Protein AF-A0A0B6YG73-F1 (afdb_monomer_lite)

Organism: NCBI:txid1028688

Secondary structure (DSSP, 8-state):
-------------PPP----S-------PPPPP----PPP--------------------PPPPHHHHHHHHHHHHHHHHHHHHHHH-TT----HHHHHHHTTSHHHHHHHHHHHHGGG--GGG--SHHHHHHHHHHHHHHHHHHHHHHHHHHHH-

Foldseek 3Di:
DDDDPPDDDDDDPDDDDPPPDDDDPPPPDDDDDDDPPDDDDDPDDDDDDDDDDPPPPPPVDFDQLLVLLVVLLVLVVVLQQVLLVVPDVVSDRDLVSLLVSLPDVSVVVSVVSVVSSVVGDPVSQPDPVSVVSSVVSVVSVVVSVVVSVVSVVVVD

Sequence (156 aa):
TIVHSCCPKIPSKHPPAISECGADVSIRMPGTRVFNIQKPSYETQVTAESAVSIDKVQVEGSPHPEGLVRMILSNLIRLMEDVSVGQNAKGIFDLCSAEKLVQMPEYNQEMQNIYKLKSIDMKMLTSEEERVCFFGNLVNLMIVHCHLSHILTRLQ

Radius of gyration: 24.83 Å; chains: 1; bounding box: 32×71×74 Å

pLDDT: mean 77.19, std 23.41, range [36.38, 98.06]

Structure (mmCIF, N/CA/C/O backbone):
data_AF-A0A0B6YG73-F1
#
_entry.id   AF-A0A0B6YG73-F1
#
loop_
_atom_site.gro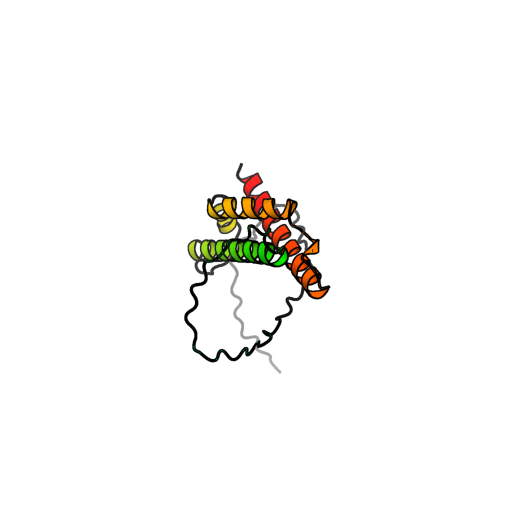up_PDB
_atom_site.id
_atom_site.type_symbol
_atom_site.label_atom_id
_atom_site.label_alt_id
_atom_site.label_comp_id
_atom_site.label_asym_id
_atom_site.label_entity_id
_atom_site.label_seq_id
_atom_site.pdbx_PDB_ins_code
_atom_site.Cartn_x
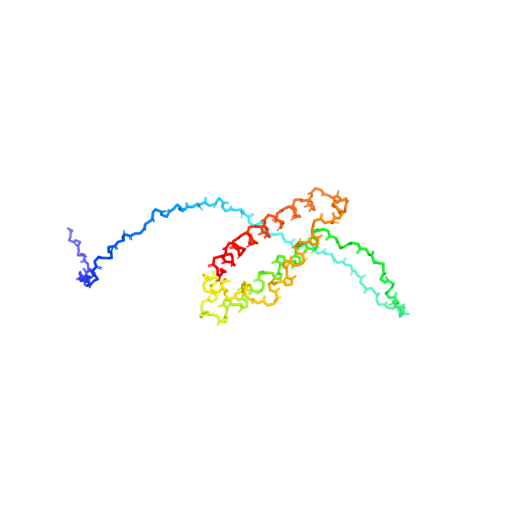_atom_site.Cartn_y
_atom_site.Cartn_z
_atom_site.occupancy
_atom_site.B_iso_or_equiv
_atom_site.auth_seq_id
_atom_site.auth_comp_id
_atom_site.auth_asym_id
_atom_site.auth_atom_id
_atom_site.pdbx_PDB_model_num
ATOM 1 N N . THR A 1 1 ? 4.515 56.890 -26.488 1.00 47.78 1 THR A N 1
ATOM 2 C CA . THR A 1 1 ? 4.921 55.685 -25.739 1.00 47.78 1 THR A CA 1
ATOM 3 C C . THR A 1 1 ? 4.971 54.516 -26.693 1.00 47.78 1 THR A C 1
ATOM 5 O O . THR A 1 1 ? 3.931 54.115 -27.192 1.00 47.78 1 THR A O 1
ATOM 8 N N . ILE A 1 2 ? 6.172 54.045 -27.026 1.00 42.16 2 ILE A N 1
ATOM 9 C CA . ILE A 1 2 ? 6.396 52.895 -27.911 1.00 42.16 2 ILE A CA 1
ATOM 10 C C . ILE A 1 2 ? 6.737 51.719 -26.997 1.00 42.16 2 ILE A C 1
ATOM 12 O O . ILE A 1 2 ? 7.740 51.772 -26.290 1.00 42.16 2 ILE A O 1
ATOM 16 N N . VAL A 1 3 ? 5.889 50.690 -26.969 1.00 48.41 3 VAL A N 1
ATOM 17 C CA . VAL A 1 3 ? 6.164 49.452 -26.230 1.00 48.41 3 VAL A CA 1
ATOM 18 C C . VAL A 1 3 ? 6.808 48.475 -27.209 1.00 48.41 3 VAL A C 1
ATOM 20 O O . VAL A 1 3 ? 6.136 47.892 -28.055 1.00 48.41 3 VAL A O 1
ATOM 23 N N . HIS A 1 4 ? 8.131 48.339 -27.122 1.00 50.22 4 HIS A N 1
ATOM 24 C CA . HIS A 1 4 ? 8.883 47.296 -27.813 1.00 50.22 4 HIS A CA 1
ATOM 25 C C . HIS A 1 4 ? 8.587 45.940 -27.157 1.00 50.22 4 HIS A C 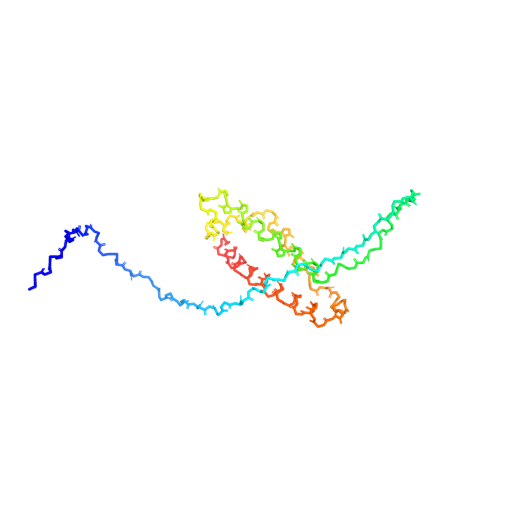1
ATOM 27 O O . HIS A 1 4 ? 9.028 45.669 -26.042 1.00 50.22 4 HIS A O 1
ATOM 33 N N . SER A 1 5 ? 7.849 45.068 -27.847 1.00 59.75 5 SER A N 1
ATOM 34 C CA . SER A 1 5 ? 7.727 43.656 -27.473 1.00 59.75 5 SER A CA 1
ATOM 35 C C . SER A 1 5 ? 8.973 42.892 -27.934 1.00 59.75 5 SER A C 1
ATOM 37 O O . SER A 1 5 ? 9.068 42.455 -29.079 1.00 59.75 5 SER A O 1
ATOM 39 N N . CYS A 1 6 ? 9.946 42.747 -27.035 1.00 56.84 6 CYS A N 1
ATOM 40 C CA . CYS A 1 6 ? 11.184 41.991 -27.232 1.00 56.84 6 CYS A CA 1
ATOM 41 C C . CYS A 1 6 ? 10.990 40.469 -27.081 1.00 56.84 6 CYS A C 1
ATOM 43 O O . CYS A 1 6 ? 11.594 39.866 -26.200 1.00 56.84 6 CYS A O 1
ATOM 45 N N . CYS A 1 7 ? 10.190 39.830 -27.940 1.00 59.09 7 CYS A N 1
ATOM 46 C CA . CYS A 1 7 ? 10.186 38.364 -28.040 1.00 59.09 7 CYS A CA 1
ATOM 47 C C . CYS A 1 7 ? 10.249 37.925 -29.513 1.00 59.09 7 CYS A C 1
ATOM 49 O O . CYS A 1 7 ? 9.282 38.146 -30.249 1.00 59.09 7 CYS A O 1
ATOM 51 N N . PRO A 1 8 ? 11.344 37.293 -29.973 1.00 57.81 8 PRO A N 1
ATOM 52 C CA . PRO A 1 8 ? 11.381 36.690 -31.298 1.00 57.81 8 PRO A CA 1
ATOM 53 C C . PRO A 1 8 ? 10.410 35.500 -31.351 1.00 57.81 8 PRO A C 1
ATOM 55 O O . PRO A 1 8 ? 10.444 34.612 -30.500 1.00 57.81 8 PRO A O 1
ATOM 58 N N . LYS A 1 9 ? 9.527 35.487 -32.357 1.00 57.03 9 LYS A N 1
ATOM 59 C CA . LYS A 1 9 ? 8.633 34.357 -32.654 1.00 57.03 9 LYS A CA 1
ATOM 60 C C . LYS A 1 9 ? 9.476 33.145 -33.049 1.00 57.03 9 LYS A C 1
ATOM 62 O O . LYS A 1 9 ? 9.954 33.073 -34.177 1.00 57.03 9 LYS A O 1
ATOM 67 N N . ILE A 1 10 ? 9.631 32.191 -32.138 1.00 63.72 10 ILE A N 1
ATOM 68 C CA . ILE A 1 10 ? 10.161 30.865 -32.464 1.00 63.72 10 ILE A CA 1
ATOM 69 C C . ILE A 1 10 ? 9.041 30.101 -33.192 1.00 63.72 10 ILE A C 1
ATOM 71 O O . ILE A 1 10 ? 7.974 29.906 -32.604 1.00 63.72 10 ILE A O 1
ATOM 75 N N . PRO A 1 11 ? 9.218 29.674 -34.456 1.00 53.34 11 PRO A N 1
ATOM 76 C CA . PRO A 1 11 ? 8.237 28.831 -35.120 1.00 53.34 11 PRO A CA 1
ATOM 77 C C . PRO A 1 11 ? 8.323 27.416 -34.535 1.00 53.34 11 PRO A C 1
ATOM 79 O O . PRO A 1 11 ? 9.337 26.734 -34.688 1.00 53.34 11 PRO A O 1
ATOM 82 N N . SER A 1 12 ? 7.259 26.976 -33.862 1.00 58.66 12 SER A N 1
ATOM 83 C CA . SER A 1 12 ? 7.104 25.585 -33.426 1.00 58.66 12 SER A CA 1
ATOM 84 C C . SER A 1 12 ? 7.007 24.674 -34.654 1.00 58.66 12 SER A C 1
ATOM 86 O O . SER A 1 12 ? 6.119 24.851 -35.486 1.00 58.66 12 SER A O 1
ATOM 88 N N . LYS A 1 13 ? 7.934 23.716 -34.786 1.00 55.31 13 LYS A N 1
ATOM 89 C CA . LYS A 1 13 ? 7.976 22.713 -35.870 1.00 55.31 13 LYS A CA 1
ATOM 90 C C . LYS A 1 13 ? 7.308 21.383 -35.493 1.00 55.31 13 LYS A C 1
ATOM 92 O O . LYS A 1 13 ? 7.597 20.362 -36.110 1.00 55.31 13 LYS A O 1
ATOM 97 N N . HIS A 1 14 ? 6.439 21.360 -34.486 1.00 60.09 14 HIS A N 1
ATOM 98 C CA . HIS A 1 14 ? 5.745 20.126 -34.125 1.00 60.09 14 HIS A CA 1
ATOM 99 C C . HIS A 1 14 ? 4.460 19.973 -34.948 1.00 60.09 14 HIS A C 1
ATOM 101 O O . HIS A 1 14 ? 3.628 20.884 -34.930 1.00 60.09 14 HIS A O 1
ATOM 107 N N . PRO A 1 15 ? 4.276 18.856 -35.678 1.00 54.03 15 PRO A N 1
ATOM 108 C CA . PRO A 1 15 ? 2.988 18.552 -36.281 1.00 54.03 15 PRO A CA 1
ATOM 109 C C . PRO A 1 15 ? 1.937 18.334 -35.177 1.00 54.03 15 PRO A C 1
ATOM 111 O O . PRO A 1 15 ? 2.283 17.853 -34.092 1.00 54.03 15 PRO A O 1
ATOM 114 N N . PRO A 1 16 ? 0.665 18.694 -35.420 1.00 56.28 16 PRO A N 1
ATOM 115 C CA . PRO A 1 16 ? -0.400 18.479 -34.453 1.00 56.28 16 PRO A CA 1
ATOM 116 C C . PRO A 1 16 ? -0.572 16.978 -34.214 1.00 56.28 16 PRO A C 1
ATOM 118 O O . PRO A 1 16 ? -0.802 16.213 -35.151 1.00 56.28 16 PRO A O 1
ATOM 121 N N . ALA A 1 17 ? -0.449 16.556 -32.956 1.00 52.78 17 ALA A N 1
ATOM 122 C CA . ALA A 1 17 ? -0.824 15.212 -32.555 1.00 52.78 17 ALA A CA 1
ATOM 123 C C . ALA A 1 17 ? -2.339 15.074 -32.741 1.00 52.78 17 ALA A C 1
ATOM 125 O O . ALA A 1 17 ? -3.126 15.734 -32.059 1.00 52.78 17 ALA A O 1
ATOM 126 N N . ILE A 1 18 ? -2.741 14.249 -33.704 1.00 51.53 18 ILE A N 1
ATOM 127 C CA . ILE A 1 18 ? -4.128 13.836 -33.881 1.00 51.53 18 ILE A CA 1
ATOM 128 C C . ILE A 1 18 ? -4.443 12.932 -32.689 1.00 51.53 18 ILE A C 1
ATOM 130 O O . ILE A 1 18 ? -4.008 11.785 -32.631 1.00 51.53 18 ILE A O 1
ATOM 134 N N . SER A 1 19 ? -5.125 13.490 -31.693 1.00 48.12 19 SER A N 1
ATOM 135 C CA . SER A 1 19 ? -5.596 12.759 -30.520 1.00 48.12 19 SER A CA 1
ATOM 136 C C . SER A 1 19 ? -6.937 12.103 -30.837 1.00 48.12 19 SER A C 1
ATOM 138 O O . SER A 1 19 ? -7.986 12.592 -30.426 1.00 48.12 19 SER A O 1
ATOM 140 N N . GLU A 1 20 ? -6.906 10.990 -31.563 1.00 52.28 20 GLU A N 1
ATOM 141 C CA . GLU A 1 20 ? -8.016 10.037 -31.586 1.00 52.28 20 GLU A CA 1
ATOM 142 C C . GLU A 1 20 ? -7.733 8.925 -30.576 1.00 52.28 20 GLU A C 1
ATOM 144 O O . GLU A 1 20 ? -7.194 7.876 -30.914 1.00 52.28 20 GLU A O 1
ATOM 149 N N . CYS A 1 21 ? -8.068 9.166 -29.309 1.00 42.56 21 CYS A N 1
ATOM 150 C CA . CYS A 1 21 ? -8.346 8.087 -28.369 1.00 42.56 21 CYS A CA 1
ATOM 151 C C . CYS A 1 21 ? -9.101 8.637 -27.157 1.00 42.56 21 CYS A C 1
ATOM 153 O O . CYS A 1 21 ? -8.556 9.442 -26.415 1.00 42.56 21 CYS A O 1
ATOM 155 N N . GLY A 1 22 ? -10.352 8.191 -27.011 1.00 43.50 22 GLY A N 1
ATOM 156 C CA . GLY A 1 22 ? -11.052 7.959 -25.745 1.00 43.50 22 GLY A CA 1
ATOM 157 C C . GLY A 1 22 ? -11.172 9.116 -24.754 1.00 43.50 22 GLY A C 1
ATOM 158 O O . GLY A 1 22 ? -10.196 9.559 -24.168 1.00 43.50 22 GLY A O 1
ATOM 159 N N . ALA A 1 23 ? -12.412 9.521 -24.482 1.00 46.09 23 ALA A N 1
ATOM 160 C CA . ALA A 1 23 ? -12.778 10.406 -23.383 1.00 46.09 23 ALA A CA 1
ATOM 161 C C . ALA A 1 23 ? -12.089 10.011 -22.062 1.00 46.09 23 ALA A C 1
ATOM 163 O O . ALA A 1 23 ? -12.445 9.015 -21.431 1.00 46.09 23 ALA A O 1
ATOM 164 N N . ASP A 1 24 ? -11.123 10.825 -21.646 1.00 41.66 24 ASP A N 1
ATOM 165 C CA . ASP A 1 24 ? -10.471 10.722 -20.349 1.00 41.66 24 ASP A CA 1
ATOM 166 C C . ASP A 1 24 ? -11.402 11.362 -19.310 1.00 41.66 24 ASP A C 1
ATOM 168 O O . ASP A 1 24 ? -11.479 12.586 -19.154 1.00 41.66 24 ASP A O 1
ATOM 172 N N . VAL A 1 25 ? -12.205 10.531 -18.644 1.00 49.28 25 VAL A N 1
ATOM 173 C CA . VAL A 1 25 ? -12.966 10.958 -17.469 1.00 49.28 25 VAL A CA 1
ATOM 174 C C . VAL A 1 25 ? -11.955 11.137 -16.344 1.00 49.28 25 VAL A C 1
ATOM 176 O O . VAL A 1 25 ? -11.684 10.224 -15.568 1.00 49.28 25 VAL A O 1
ATOM 179 N N . SER A 1 26 ? -11.384 12.337 -16.261 1.00 46.06 26 SER A N 1
ATOM 180 C CA . SER A 1 26 ? -10.591 12.763 -15.115 1.00 46.06 26 SER A CA 1
ATOM 181 C C . SER A 1 26 ? -11.502 12.814 -13.886 1.00 46.06 26 SER A C 1
ATOM 183 O O . SER A 1 26 ? -12.180 13.810 -13.618 1.00 46.06 26 SER A O 1
ATOM 185 N N . ILE A 1 27 ? -11.564 11.709 -13.140 1.00 48.16 27 ILE A N 1
ATOM 186 C CA . ILE A 1 27 ? -12.209 11.668 -11.829 1.00 48.16 27 ILE A CA 1
ATOM 187 C C . ILE A 1 27 ? -11.299 12.437 -10.874 1.00 48.16 27 ILE A C 1
ATOM 189 O O . ILE A 1 27 ? -10.358 11.906 -10.284 1.00 48.16 27 ILE A O 1
ATOM 193 N N . ARG A 1 28 ? -11.569 13.734 -10.741 1.00 43.19 28 ARG A N 1
ATOM 194 C CA . ARG A 1 28 ? -10.916 14.603 -9.768 1.00 43.19 28 ARG A CA 1
ATOM 195 C C . ARG A 1 28 ? -11.443 14.241 -8.378 1.00 43.19 28 ARG A C 1
ATOM 197 O O . ARG A 1 28 ? -12.478 14.753 -7.957 1.00 43.19 28 ARG A O 1
ATOM 204 N N . MET A 1 29 ? -10.762 13.339 -7.673 1.00 51.12 29 MET A N 1
ATOM 205 C CA . MET A 1 29 ? -11.101 13.064 -6.276 1.00 51.12 29 MET A CA 1
ATOM 206 C C . MET A 1 29 ? -10.766 14.297 -5.417 1.00 51.12 29 MET A C 1
ATOM 208 O O . MET A 1 29 ? -9.676 14.862 -5.560 1.00 51.12 29 MET A O 1
ATOM 212 N N . PRO A 1 30 ? -11.679 14.759 -4.544 1.00 51.00 30 PRO A N 1
ATOM 213 C CA . PRO A 1 30 ? -11.381 15.836 -3.613 1.00 51.00 30 PRO A CA 1
ATOM 214 C C . PRO A 1 30 ? -10.272 15.376 -2.664 1.00 51.00 30 PRO A C 1
ATOM 216 O O . PRO A 1 30 ? -10.436 14.409 -1.925 1.00 51.00 30 PRO A O 1
ATOM 219 N N . GLY A 1 31 ? -9.127 16.061 -2.718 1.00 46.44 31 GLY A N 1
ATOM 220 C CA . GLY A 1 31 ? -7.961 15.737 -1.904 1.00 46.44 31 GLY A CA 1
ATOM 221 C C . GLY A 1 31 ? -8.306 15.758 -0.418 1.00 46.44 31 GLY A C 1
ATOM 222 O O . GLY A 1 31 ? -8.692 16.793 0.130 1.00 46.44 31 GLY A O 1
ATOM 223 N N . THR A 1 32 ? -8.166 14.612 0.239 1.00 54.31 32 THR A N 1
ATOM 224 C CA . THR A 1 32 ? -8.266 14.504 1.690 1.00 54.31 32 THR A CA 1
ATOM 225 C C . THR A 1 32 ? -7.050 15.207 2.288 1.00 54.31 32 THR A C 1
ATOM 227 O O . THR A 1 32 ? -5.908 14.864 1.987 1.00 54.31 32 THR A O 1
ATOM 230 N N . ARG A 1 33 ? -7.278 16.252 3.092 1.00 51.25 33 ARG A N 1
ATOM 231 C CA . ARG A 1 33 ? -6.196 16.950 3.797 1.00 51.25 33 ARG A CA 1
ATOM 232 C C . ARG A 1 33 ? -5.537 15.970 4.766 1.00 51.25 33 ARG A C 1
ATOM 234 O O . ARG A 1 33 ? -6.190 15.483 5.683 1.00 51.25 33 ARG A O 1
ATOM 241 N N . VAL A 1 34 ? -4.248 15.708 4.569 1.00 48.31 34 VAL A N 1
ATOM 242 C CA . VAL A 1 34 ? -3.419 14.987 5.537 1.00 48.31 34 VAL A CA 1
ATOM 243 C C . VAL A 1 34 ? -3.108 15.956 6.675 1.00 48.31 34 VAL A C 1
ATOM 245 O O . VAL A 1 34 ? -2.402 16.945 6.479 1.00 48.31 34 VAL A O 1
ATOM 248 N N . PHE A 1 35 ? -3.672 15.713 7.856 1.00 49.16 35 PHE A N 1
ATOM 249 C CA . PHE A 1 35 ? -3.281 16.435 9.061 1.00 49.16 35 PHE A CA 1
ATOM 250 C C . PHE A 1 35 ? -1.961 15.848 9.561 1.00 49.16 35 PHE A C 1
ATOM 252 O O . PHE A 1 35 ? -1.881 14.674 9.910 1.00 49.16 35 PHE A O 1
ATOM 259 N N . ASN A 1 36 ? -0.913 16.670 9.566 1.00 40.81 36 ASN A N 1
ATOM 260 C CA . ASN A 1 36 ? 0.360 16.321 10.178 1.00 40.81 36 ASN A CA 1
ATOM 261 C C . ASN A 1 36 ? 0.175 16.349 11.704 1.00 40.81 36 ASN A C 1
ATOM 263 O O . ASN A 1 36 ? 0.207 17.419 12.312 1.00 40.81 36 ASN A O 1
ATOM 267 N N . ILE A 1 37 ? -0.093 15.192 12.312 1.00 52.75 37 ILE A N 1
ATOM 268 C CA . ILE A 1 37 ? -0.179 15.059 13.769 1.00 52.75 37 ILE A CA 1
ATOM 269 C C . ILE A 1 37 ? 1.245 15.203 14.314 1.00 52.75 37 ILE A C 1
ATOM 271 O O . ILE A 1 37 ? 2.092 14.323 14.147 1.00 52.75 37 ILE A O 1
ATOM 275 N N . GLN A 1 38 ? 1.523 16.352 14.934 1.00 46.88 38 GLN A N 1
ATOM 276 C CA . GLN A 1 38 ? 2.711 16.535 15.761 1.00 46.88 38 GLN A CA 1
ATOM 277 C C . GLN A 1 38 ? 2.746 15.431 16.822 1.00 46.88 38 GLN A C 1
ATOM 279 O O . GLN A 1 38 ? 1.764 15.200 17.524 1.00 46.88 38 GLN A O 1
ATOM 284 N N . LYS A 1 39 ? 3.886 14.740 16.909 1.00 47.94 39 LYS A N 1
ATOM 285 C CA . LYS A 1 39 ? 4.145 13.680 17.889 1.00 47.94 39 LYS A CA 1
ATOM 286 C C . LYS A 1 39 ? 3.776 14.157 19.304 1.00 47.94 39 LYS A C 1
ATOM 288 O O . LYS A 1 39 ? 4.360 15.150 19.741 1.00 47.94 39 LYS A O 1
ATOM 293 N N . PRO A 1 40 ? 2.924 13.446 20.061 1.00 43.06 40 PRO A N 1
ATOM 294 C CA . PRO A 1 40 ? 2.908 13.609 21.503 1.00 43.06 40 PRO A CA 1
ATOM 295 C C . PRO A 1 40 ? 4.207 13.022 22.067 1.00 43.06 40 PRO A C 1
ATOM 297 O O . PRO A 1 40 ? 4.508 11.837 21.918 1.00 43.06 40 PRO A O 1
ATOM 300 N N . SER A 1 41 ? 5.005 13.890 22.679 1.00 39.53 41 SER A N 1
ATOM 301 C CA . SER A 1 41 ? 6.160 13.545 23.497 1.00 39.53 41 SER A CA 1
ATOM 302 C C . SER A 1 41 ? 5.694 12.797 24.746 1.00 39.53 41 SER A C 1
ATOM 304 O O . SER A 1 41 ? 5.178 13.407 25.679 1.00 39.53 41 SER A O 1
ATOM 306 N N . TYR A 1 42 ? 5.883 11.480 24.778 1.00 44.59 42 TYR A N 1
ATOM 307 C CA . TYR A 1 42 ? 5.898 10.731 26.030 1.00 44.59 42 TYR A CA 1
ATOM 308 C C . TYR A 1 42 ? 7.332 10.746 26.575 1.00 44.59 42 TYR A C 1
ATOM 310 O O . TYR A 1 42 ? 8.166 9.907 26.246 1.00 44.59 42 TYR A O 1
ATOM 318 N N . GLU A 1 43 ? 7.645 11.736 27.406 1.00 39.06 43 GLU A N 1
ATOM 319 C CA . GLU A 1 43 ? 8.784 11.631 28.316 1.00 39.06 43 GLU A CA 1
ATOM 320 C C . GLU A 1 43 ? 8.397 10.649 29.425 1.00 39.06 43 GLU A C 1
ATOM 322 O O . GLU A 1 43 ? 7.704 10.991 30.377 1.00 39.06 43 GLU A O 1
ATOM 327 N N . THR A 1 44 ? 8.807 9.390 29.282 1.00 44.09 44 THR A N 1
ATOM 328 C CA . THR A 1 44 ? 8.882 8.464 30.415 1.00 44.09 44 THR A CA 1
ATOM 329 C C . THR A 1 44 ? 10.342 8.386 30.829 1.00 44.09 44 THR A C 1
ATOM 331 O O . THR A 1 44 ? 11.180 7.865 30.096 1.00 44.09 44 THR A O 1
ATOM 334 N N . GLN A 1 45 ? 10.644 8.967 31.989 1.00 38.75 45 GLN A N 1
ATOM 335 C CA . GLN A 1 45 ? 11.945 8.870 32.638 1.00 38.75 45 GLN A CA 1
ATOM 336 C C . GLN A 1 45 ? 12.234 7.401 32.959 1.00 38.75 45 GLN A C 1
ATOM 338 O O . GLN A 1 45 ? 11.529 6.778 33.749 1.00 38.75 45 GLN A O 1
ATOM 343 N N . VAL A 1 46 ? 13.273 6.850 32.333 1.00 36.38 46 VAL A N 1
ATOM 344 C CA . VAL A 1 46 ? 13.832 5.545 32.685 1.00 36.38 46 VAL A CA 1
ATOM 345 C C . VAL A 1 46 ? 15.009 5.806 33.618 1.00 36.38 46 VAL A C 1
ATOM 347 O O . VAL A 1 46 ? 16.090 6.185 33.170 1.00 36.38 46 VAL A O 1
ATOM 350 N N . THR A 1 47 ? 14.805 5.630 34.921 1.00 37.53 47 THR A N 1
ATOM 351 C CA . THR A 1 47 ? 15.910 5.370 35.847 1.00 37.53 47 THR A CA 1
ATOM 352 C C . THR A 1 47 ? 16.348 3.921 35.670 1.00 37.53 47 THR A C 1
ATOM 354 O O . THR A 1 47 ? 15.528 3.003 35.682 1.00 37.53 47 THR A O 1
ATOM 357 N N . ALA A 1 48 ? 17.644 3.746 35.434 1.00 48.41 48 ALA A N 1
ATOM 358 C CA . ALA A 1 48 ? 18.304 2.460 35.288 1.00 48.41 48 ALA A CA 1
ATOM 359 C C . ALA A 1 48 ? 18.258 1.634 36.588 1.00 48.41 48 ALA A C 1
ATOM 361 O O . ALA A 1 48 ? 18.047 2.185 37.663 1.00 48.41 48 ALA A O 1
ATOM 362 N N . GLU A 1 49 ? 18.555 0.337 36.433 1.00 47.06 49 GLU A N 1
ATOM 363 C CA . GLU A 1 49 ? 18.788 -0.697 37.461 1.00 47.06 49 GLU A CA 1
ATOM 364 C C . GLU A 1 49 ? 17.612 -1.635 37.781 1.00 47.06 49 GLU A C 1
ATOM 366 O O . GLU A 1 49 ? 16.965 -1.560 38.820 1.00 47.06 49 GLU A O 1
ATOM 371 N N . SER A 1 50 ? 17.414 -2.636 36.918 1.00 39.78 50 SER A N 1
ATOM 372 C CA . SER A 1 50 ? 17.359 -4.040 37.357 1.00 39.78 50 SER A CA 1
ATOM 373 C C . SER A 1 50 ? 17.343 -4.975 36.155 1.00 39.78 50 SER A C 1
ATOM 375 O O . SER A 1 50 ? 16.447 -4.934 35.314 1.00 39.78 50 SER A O 1
ATOM 377 N N . ALA A 1 51 ? 18.357 -5.834 36.090 1.00 49.34 51 ALA A N 1
ATOM 378 C CA . ALA A 1 51 ? 18.371 -6.996 35.223 1.00 49.34 51 ALA A CA 1
ATOM 379 C C . ALA A 1 51 ? 17.254 -7.951 35.664 1.00 49.34 51 ALA A C 1
ATOM 381 O O . ALA A 1 51 ? 17.370 -8.626 36.684 1.00 49.34 51 ALA A O 1
ATOM 382 N N . VAL A 1 52 ? 16.174 -8.004 34.889 1.00 39.88 52 VAL A N 1
ATOM 383 C CA . VAL A 1 52 ? 15.187 -9.079 34.959 1.00 39.88 52 VAL A CA 1
ATOM 384 C C . VAL A 1 52 ? 15.025 -9.620 33.551 1.00 39.88 52 VAL A C 1
ATOM 386 O O . VAL A 1 52 ? 14.623 -8.912 32.629 1.00 39.88 52 VAL A O 1
ATOM 389 N N . SER A 1 53 ? 15.404 -10.883 33.399 1.00 48.66 53 SER A N 1
ATOM 390 C CA . SER A 1 53 ? 15.181 -11.707 32.223 1.00 48.66 53 SER A CA 1
ATOM 391 C C . SER A 1 53 ? 13.696 -11.686 31.864 1.00 48.66 53 SER A C 1
ATOM 393 O O . SER A 1 53 ? 12.877 -12.281 32.559 1.00 48.66 53 SER A O 1
ATOM 395 N N . ILE A 1 54 ? 13.336 -10.977 30.795 1.00 49.72 54 ILE A N 1
ATOM 396 C CA . ILE A 1 54 ? 11.994 -11.066 30.223 1.00 49.72 54 ILE A CA 1
ATOM 397 C C . ILE A 1 54 ? 12.003 -12.263 29.279 1.00 49.72 54 ILE A C 1
ATOM 399 O O . ILE A 1 54 ? 12.309 -12.135 28.091 1.00 49.72 54 ILE A O 1
ATOM 403 N N . ASP A 1 55 ? 11.655 -13.426 29.825 1.00 41.91 55 ASP A N 1
ATOM 404 C CA . ASP A 1 55 ? 11.014 -14.476 29.043 1.00 41.91 55 ASP A CA 1
ATOM 405 C C . ASP A 1 55 ? 9.772 -13.856 28.394 1.00 41.91 55 ASP A C 1
ATOM 407 O O . ASP A 1 55 ? 8.764 -13.574 29.046 1.00 41.91 55 ASP A O 1
ATOM 411 N N . LYS A 1 56 ? 9.866 -13.563 27.093 1.00 45.19 56 LYS A N 1
ATOM 412 C CA . LYS A 1 56 ? 8.720 -13.144 26.289 1.00 45.19 56 LYS A CA 1
ATOM 413 C C . LYS A 1 56 ? 7.794 -14.343 26.135 1.00 45.19 56 LYS A C 1
ATOM 415 O O . LYS A 1 56 ? 7.885 -15.092 25.168 1.00 45.19 56 LYS A O 1
ATOM 420 N N . VAL A 1 57 ? 6.874 -14.483 27.080 1.00 40.16 57 VAL A N 1
ATOM 421 C CA . VAL A 1 57 ? 5.635 -15.229 26.886 1.00 40.16 57 VAL A CA 1
ATOM 422 C C . VAL A 1 57 ? 4.902 -14.555 25.724 1.00 40.16 57 VAL A C 1
ATOM 424 O O . VAL A 1 57 ? 4.315 -13.483 25.876 1.00 40.16 57 VAL A O 1
ATOM 427 N N . GLN A 1 58 ? 4.998 -15.148 24.533 1.00 40.16 58 GLN A N 1
ATOM 428 C CA . GLN A 1 58 ? 4.101 -14.851 23.424 1.00 40.16 58 GLN A CA 1
ATOM 429 C C . GLN A 1 58 ? 2.695 -15.257 23.865 1.00 40.16 58 GLN A C 1
ATOM 431 O O . GLN A 1 58 ? 2.297 -16.412 23.756 1.00 40.16 58 GLN A O 1
ATOM 436 N N . VAL A 1 59 ? 1.939 -14.299 24.391 1.00 45.03 59 VAL A N 1
ATOM 437 C CA . VAL A 1 59 ? 0.485 -14.387 24.336 1.00 45.03 59 VAL A CA 1
ATOM 438 C C . VAL A 1 59 ? 0.147 -14.236 22.858 1.00 45.03 59 VAL A C 1
ATOM 440 O O . VAL A 1 59 ? 0.374 -13.171 22.283 1.00 45.03 59 VAL A O 1
ATOM 443 N N . GLU A 1 60 ? -0.313 -15.319 22.232 1.00 53.59 60 GLU A N 1
ATOM 444 C CA . GLU A 1 60 ? -0.890 -15.330 20.886 1.00 53.59 60 GLU A CA 1
ATOM 445 C C . GLU A 1 60 ? -2.158 -14.457 20.867 1.00 53.59 60 GLU A C 1
ATOM 447 O O . GLU A 1 60 ? -3.288 -14.934 20.901 1.00 53.59 60 GLU A O 1
ATOM 452 N N . GLY A 1 61 ? -1.972 -13.140 20.903 1.00 68.12 61 GLY A N 1
ATOM 453 C CA . GLY A 1 61 ? -3.026 -12.153 20.743 1.00 68.12 61 GLY A CA 1
ATOM 454 C C . GLY A 1 61 ? -3.191 -11.808 19.270 1.00 68.12 61 GLY A C 1
ATOM 455 O O . GLY A 1 61 ? -2.206 -11.632 18.549 1.00 68.12 61 GLY A O 1
ATOM 456 N N . SER A 1 62 ? -4.437 -11.681 18.815 1.00 80.00 62 SER A N 1
ATOM 457 C CA . S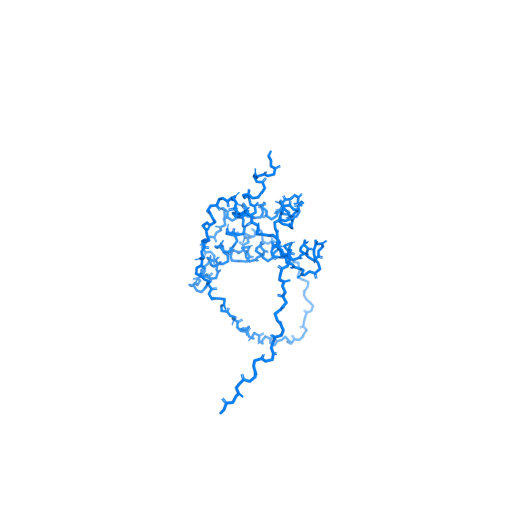ER A 1 62 ? -4.727 -11.094 17.508 1.00 80.00 62 SER A CA 1
ATOM 458 C C . SER A 1 62 ? -4.083 -9.703 17.406 1.00 80.00 62 SER A C 1
ATOM 460 O O . SER A 1 62 ? -4.171 -8.927 18.363 1.00 80.00 62 SER A O 1
ATOM 462 N N . PRO A 1 63 ? -3.442 -9.356 16.275 1.00 89.56 63 PRO A N 1
ATOM 463 C CA . PRO A 1 63 ? -2.799 -8.057 16.120 1.00 89.56 63 PRO A CA 1
ATOM 464 C C . PRO A 1 63 ? -3.824 -6.926 16.240 1.00 89.56 63 PRO A C 1
ATOM 466 O O . PRO A 1 63 ? -4.962 -7.059 15.790 1.00 89.56 63 PRO A O 1
ATOM 469 N N . HIS A 1 64 ? -3.404 -5.798 16.817 1.00 94.06 64 HIS A N 1
ATOM 470 C CA . HIS A 1 64 ? -4.252 -4.613 16.936 1.00 94.06 64 HIS A CA 1
ATOM 471 C C . HIS A 1 64 ? -4.710 -4.128 15.539 1.00 94.06 64 HIS A C 1
ATOM 473 O O . HIS A 1 64 ? -3.846 -3.970 14.668 1.00 94.06 64 HIS A O 1
ATOM 479 N N . PRO A 1 65 ? -6.012 -3.851 15.297 1.00 95.81 65 PRO A N 1
ATOM 480 C CA . PRO A 1 65 ? -6.532 -3.553 13.959 1.00 95.81 65 PRO A CA 1
ATOM 481 C C . PRO A 1 65 ? -5.858 -2.365 13.290 1.00 95.81 65 PRO A C 1
ATOM 483 O O . PRO A 1 65 ? -5.412 -2.451 12.147 1.00 95.81 65 PRO A O 1
ATOM 486 N N . GLU A 1 66 ? -5.739 -1.266 14.026 1.00 96.00 66 GLU A N 1
ATOM 487 C CA . GLU A 1 66 ? -5.096 -0.056 13.530 1.00 96.00 66 GLU A CA 1
ATOM 488 C C . GLU A 1 66 ? -3.613 -0.311 13.213 1.00 96.00 66 GLU A C 1
ATOM 490 O O . GLU A 1 66 ? -3.137 0.086 12.147 1.00 96.00 66 GLU A O 1
ATOM 495 N N . GLY A 1 67 ? -2.918 -1.070 14.066 1.00 95.62 67 GLY A N 1
ATOM 496 C CA . GLY A 1 67 ? -1.504 -1.381 13.878 1.00 95.62 67 GLY A CA 1
ATOM 497 C C . GLY A 1 67 ? -1.272 -2.245 12.641 1.00 95.62 67 GLY A C 1
ATOM 498 O O . GLY A 1 67 ? -0.338 -1.991 11.880 1.00 95.62 67 GLY A O 1
ATOM 499 N N . LEU A 1 68 ? -2.152 -3.221 12.395 1.00 95.88 68 LEU A N 1
ATOM 500 C CA . LEU A 1 68 ? -2.068 -4.082 11.220 1.00 95.88 68 LEU A CA 1
ATOM 501 C C . LEU A 1 68 ? -2.285 -3.291 9.924 1.00 95.88 68 LEU A C 1
ATOM 503 O O . LEU A 1 68 ? -1.472 -3.398 9.009 1.00 95.88 68 LEU A O 1
ATOM 507 N N . VAL A 1 69 ? -3.339 -2.470 9.846 1.00 97.56 69 VAL A N 1
ATOM 508 C CA . VAL A 1 69 ? -3.610 -1.653 8.649 1.00 97.56 69 VAL A CA 1
ATOM 509 C C . VAL A 1 69 ? -2.455 -0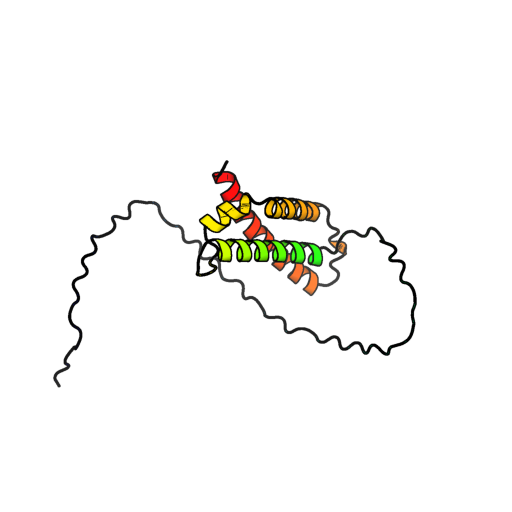.691 8.378 1.00 97.56 69 VAL A C 1
ATOM 511 O O . VAL A 1 69 ? -1.996 -0.583 7.240 1.00 97.56 69 VAL A O 1
ATOM 514 N N . ARG A 1 70 ? -1.951 -0.020 9.420 1.00 97.38 70 ARG A N 1
ATOM 515 C CA . ARG A 1 70 ? -0.831 0.919 9.307 1.00 97.38 70 ARG A CA 1
ATOM 516 C C . ARG A 1 70 ? 0.434 0.230 8.802 1.00 97.38 70 ARG A C 1
ATOM 518 O O . ARG A 1 70 ? 1.118 0.783 7.942 1.00 97.38 70 ARG A O 1
ATOM 525 N N . MET A 1 71 ? 0.733 -0.966 9.309 1.00 97.31 71 MET A N 1
ATOM 526 C CA . MET A 1 71 ? 1.878 -1.766 8.875 1.00 97.31 71 MET A CA 1
ATOM 527 C C . MET A 1 71 ? 1.771 -2.129 7.391 1.00 97.31 71 MET A C 1
ATOM 529 O O . MET A 1 71 ? 2.700 -1.848 6.640 1.00 97.31 71 MET A O 1
ATOM 533 N N . ILE A 1 72 ? 0.633 -2.681 6.958 1.00 97.75 72 ILE A N 1
ATOM 534 C CA . ILE A 1 72 ? 0.420 -3.085 5.558 1.00 97.75 72 ILE A CA 1
ATOM 535 C C . ILE A 1 72 ? 0.536 -1.876 4.626 1.00 97.75 72 ILE A C 1
ATOM 537 O O . ILE A 1 72 ? 1.253 -1.923 3.629 1.00 97.75 72 ILE A O 1
ATOM 541 N N . LEU A 1 73 ? -0.142 -0.772 4.957 1.00 97.88 73 LEU A N 1
ATOM 542 C CA . LEU A 1 73 ? -0.101 0.445 4.148 1.00 97.88 73 LEU A CA 1
ATOM 543 C C . LEU A 1 73 ? 1.328 0.997 4.045 1.00 97.88 73 LEU A C 1
ATOM 545 O O . LEU A 1 73 ? 1.769 1.362 2.960 1.00 97.88 73 LEU A O 1
ATOM 549 N N . SER A 1 74 ? 2.066 1.012 5.158 1.00 98.00 74 SER A N 1
ATOM 550 C CA . SER A 1 74 ? 3.458 1.480 5.185 1.00 98.00 74 SER A CA 1
ATOM 551 C C . SER A 1 74 ? 4.379 0.592 4.348 1.00 98.00 74 SER A C 1
ATOM 553 O O . SER A 1 74 ? 5.248 1.103 3.646 1.00 98.00 74 SER A O 1
ATOM 555 N N . ASN A 1 75 ? 4.182 -0.728 4.392 1.00 97.94 75 ASN A N 1
ATOM 556 C CA . ASN A 1 75 ? 4.943 -1.670 3.575 1.00 97.94 75 ASN A CA 1
ATOM 557 C C . ASN A 1 75 ? 4.636 -1.497 2.085 1.00 97.94 75 ASN A C 1
ATOM 559 O O . ASN A 1 75 ? 5.563 -1.448 1.284 1.00 97.94 75 ASN A O 1
ATOM 563 N N . LEU A 1 76 ? 3.364 -1.332 1.707 1.00 97.81 76 LEU A N 1
ATOM 564 C CA . LEU A 1 76 ? 2.996 -1.062 0.316 1.00 97.81 76 LEU A CA 1
ATOM 565 C C . LEU A 1 76 ? 3.598 0.250 -0.193 1.00 97.81 76 LEU A C 1
ATOM 567 O O . LEU A 1 76 ? 4.146 0.263 -1.289 1.00 97.81 76 LEU A O 1
ATOM 571 N N . ILE A 1 77 ? 3.554 1.328 0.599 1.00 97.44 77 ILE A N 1
ATOM 572 C CA . ILE A 1 77 ? 4.180 2.608 0.228 1.00 97.44 77 ILE A CA 1
ATOM 573 C C . ILE A 1 77 ? 5.686 2.427 0.011 1.00 97.44 77 ILE A C 1
ATOM 575 O O . ILE A 1 77 ? 6.203 2.874 -1.008 1.00 97.44 77 ILE A O 1
ATOM 579 N N . ARG A 1 78 ? 6.374 1.707 0.904 1.00 97.69 78 ARG A N 1
ATOM 580 C CA . ARG A 1 78 ? 7.802 1.398 0.743 1.00 97.69 78 ARG A CA 1
ATOM 581 C C . ARG A 1 78 ? 8.092 0.613 -0.529 1.00 97.69 78 ARG A C 1
ATOM 583 O O . ARG A 1 78 ? 8.983 0.991 -1.275 1.00 97.69 78 ARG A O 1
ATOM 590 N N . LEU A 1 79 ? 7.307 -0.424 -0.823 1.00 97.38 79 LEU A N 1
ATOM 591 C CA . LEU A 1 79 ? 7.451 -1.178 -2.071 1.00 97.38 79 LEU A CA 1
ATOM 592 C C . LEU A 1 79 ? 7.239 -0.279 -3.298 1.00 97.38 79 LEU A C 1
ATOM 594 O O . LEU A 1 79 ? 7.976 -0.387 -4.276 1.00 97.38 79 LEU A O 1
ATOM 598 N N . MET A 1 80 ? 6.259 0.628 -3.252 1.00 97.44 80 MET A N 1
ATOM 599 C CA . MET A 1 80 ? 6.028 1.596 -4.326 1.00 97.44 80 MET A CA 1
ATOM 600 C C . MET A 1 80 ? 7.230 2.533 -4.501 1.00 97.44 80 MET A C 1
ATOM 602 O O . MET A 1 80 ? 7.669 2.757 -5.628 1.00 97.44 80 MET A O 1
ATOM 606 N N . GLU A 1 81 ? 7.792 3.053 -3.412 1.00 96.69 81 GLU A N 1
ATOM 607 C CA . GLU A 1 81 ? 8.986 3.905 -3.429 1.00 96.69 81 GLU A CA 1
ATOM 608 C C . GLU A 1 81 ? 10.208 3.156 -3.984 1.00 96.69 81 GLU A C 1
ATOM 610 O O . GLU A 1 81 ? 10.841 3.634 -4.929 1.00 96.69 81 GLU A O 1
ATOM 615 N N . ASP A 1 82 ? 10.486 1.952 -3.479 1.00 95.69 82 ASP A N 1
ATOM 616 C CA . ASP A 1 82 ? 11.626 1.122 -3.882 1.00 95.69 82 ASP A CA 1
ATOM 617 C C . ASP A 1 82 ? 11.580 0.786 -5.378 1.00 95.69 82 ASP A C 1
ATOM 619 O O . ASP A 1 82 ? 12.573 0.925 -6.102 1.00 95.69 82 ASP A O 1
ATOM 623 N N . VAL A 1 83 ? 10.404 0.393 -5.880 1.00 96.56 83 VAL A N 1
ATOM 624 C CA . VAL A 1 83 ? 10.229 0.101 -7.306 1.00 96.56 83 VAL A CA 1
ATOM 625 C C . VAL A 1 83 ? 10.372 1.369 -8.148 1.00 96.56 83 VAL A C 1
ATOM 627 O O . VAL A 1 83 ? 11.005 1.315 -9.204 1.00 96.56 83 VAL A O 1
ATOM 630 N N . SER A 1 84 ? 9.858 2.511 -7.681 1.00 95.94 84 SER A N 1
ATOM 631 C CA . SER A 1 84 ? 9.949 3.786 -8.409 1.00 95.94 84 SER A CA 1
ATOM 632 C C . SER A 1 84 ? 11.393 4.247 -8.585 1.00 95.94 84 SER A C 1
ATOM 634 O O . SER A 1 84 ? 11.791 4.632 -9.686 1.00 95.94 84 SER A O 1
ATOM 636 N N . VAL A 1 85 ? 12.194 4.172 -7.516 1.00 93.56 85 VAL A N 1
ATOM 637 C CA . VAL A 1 85 ? 13.621 4.535 -7.539 1.00 93.56 85 VAL A CA 1
ATOM 638 C C . VAL A 1 85 ? 14.402 3.630 -8.495 1.00 93.56 85 VAL A C 1
ATOM 640 O O . VAL A 1 85 ? 15.316 4.092 -9.176 1.00 93.56 85 VAL A O 1
ATOM 643 N N . GLY A 1 86 ? 14.019 2.354 -8.598 1.00 88.81 86 GLY A N 1
ATOM 644 C CA . GLY A 1 86 ? 14.629 1.409 -9.532 1.00 88.81 86 GLY A CA 1
ATOM 645 C C . GLY A 1 86 ? 14.204 1.567 -10.998 1.00 88.81 86 GLY A C 1
ATOM 646 O O . GLY A 1 86 ? 14.882 1.022 -11.868 1.00 88.81 86 GLY A O 1
ATOM 647 N N . GLN A 1 87 ? 13.098 2.262 -11.291 1.00 88.38 87 GLN A N 1
ATOM 648 C CA . GLN A 1 87 ? 12.527 2.359 -12.645 1.00 88.38 87 GLN A CA 1
AT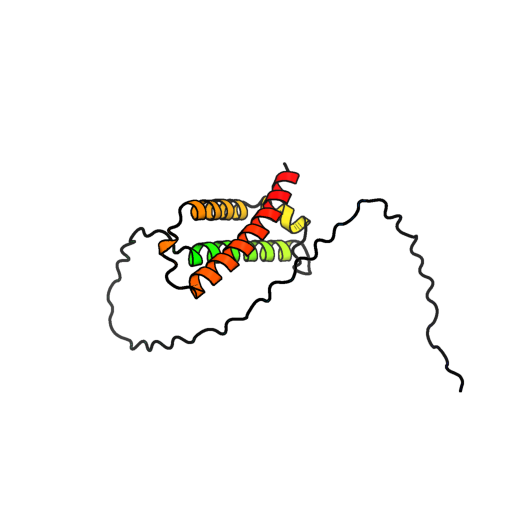OM 649 C C . GLN A 1 87 ? 12.788 3.691 -13.338 1.00 88.38 87 GLN A C 1
ATOM 651 O O . GLN A 1 87 ? 12.974 3.729 -14.554 1.00 88.38 87 GLN A O 1
ATOM 656 N N . ASN A 1 88 ? 12.806 4.797 -12.597 1.00 86.81 88 ASN A N 1
ATOM 657 C CA . ASN A 1 88 ? 13.040 6.104 -13.190 1.00 86.81 88 ASN A CA 1
ATOM 658 C C . ASN A 1 88 ? 13.835 7.026 -12.266 1.00 86.81 88 ASN A C 1
ATOM 660 O O . ASN A 1 88 ? 13.704 7.008 -11.047 1.00 86.81 88 ASN A O 1
ATOM 664 N N . ALA A 1 89 ? 14.624 7.915 -12.874 1.00 87.12 89 ALA A N 1
ATOM 665 C CA . ALA A 1 89 ? 15.486 8.854 -12.154 1.00 87.12 89 ALA A CA 1
ATOM 666 C C . ALA A 1 89 ? 14.722 9.880 -11.293 1.00 87.12 89 ALA A C 1
ATOM 668 O O . ALA A 1 89 ? 15.340 10.615 -10.528 1.00 87.12 89 ALA A O 1
ATOM 669 N N . LYS A 1 90 ? 13.394 9.975 -11.445 1.00 90.75 90 LYS A N 1
ATOM 670 C CA . LYS A 1 90 ? 12.547 10.915 -10.702 1.00 90.75 90 LYS A CA 1
ATOM 671 C C . LYS A 1 90 ? 11.901 10.283 -9.465 1.00 90.75 90 LYS A C 1
ATOM 673 O O . LYS A 1 90 ? 11.304 11.022 -8.691 1.00 90.75 90 LYS A O 1
ATOM 678 N N . GLY A 1 91 ? 11.990 8.960 -9.293 1.00 91.69 91 GLY A N 1
ATOM 679 C CA . GLY A 1 91 ? 11.309 8.240 -8.215 1.00 91.69 91 GLY A CA 1
ATOM 680 C C . GLY A 1 91 ? 9.782 8.358 -8.271 1.00 91.69 91 GLY A C 1
ATOM 681 O O . GLY A 1 91 ? 9.130 8.316 -7.235 1.00 91.69 91 GLY A O 1
ATOM 682 N N . ILE A 1 92 ? 9.200 8.550 -9.460 1.00 94.69 92 ILE A N 1
ATOM 683 C CA . ILE A 1 92 ? 7.744 8.657 -9.629 1.00 94.69 92 ILE A CA 1
ATOM 684 C C . ILE A 1 92 ? 7.154 7.255 -9.773 1.00 94.69 92 ILE A C 1
ATOM 686 O O . ILE A 1 92 ? 7.598 6.498 -10.632 1.00 94.69 92 ILE A O 1
ATOM 690 N N . PHE A 1 93 ? 6.118 6.937 -8.999 1.00 96.44 93 PHE A N 1
ATOM 691 C CA . PHE A 1 93 ? 5.380 5.687 -9.172 1.00 96.44 93 PHE A CA 1
ATOM 692 C C . PHE A 1 93 ? 4.399 5.808 -10.344 1.00 96.44 93 PHE A C 1
ATOM 694 O O . PHE A 1 93 ? 3.360 6.461 -10.238 1.00 96.44 93 PHE A O 1
ATOM 701 N N . ASP A 1 94 ? 4.754 5.210 -11.477 1.00 95.75 94 ASP A N 1
ATOM 702 C CA . ASP A 1 94 ? 3.971 5.194 -12.714 1.00 95.75 94 ASP A CA 1
ATOM 703 C C . ASP A 1 94 ? 3.422 3.793 -13.042 1.00 95.75 94 ASP A C 1
ATOM 705 O O . ASP A 1 94 ? 3.573 2.845 -12.268 1.00 95.75 94 ASP A O 1
ATOM 709 N N . LEU A 1 95 ? 2.754 3.656 -14.194 1.00 95.88 95 LEU A N 1
ATOM 710 C CA . LEU A 1 95 ? 2.151 2.387 -14.610 1.00 95.88 95 LEU A CA 1
ATOM 711 C C . LEU A 1 95 ? 3.195 1.268 -14.761 1.00 95.88 95 LEU A C 1
ATOM 713 O O . LEU A 1 95 ? 2.960 0.172 -14.267 1.00 95.88 95 LEU A O 1
ATOM 717 N N . CYS A 1 96 ? 4.361 1.546 -15.354 1.00 95.12 96 CYS A N 1
ATOM 718 C CA . CYS A 1 96 ? 5.445 0.566 -15.496 1.00 95.12 96 CYS A CA 1
ATOM 719 C C . CYS A 1 96 ? 5.940 0.067 -14.127 1.00 95.12 96 CYS A C 1
ATOM 721 O O . CYS A 1 96 ? 6.196 -1.123 -13.929 1.00 95.12 96 CYS A O 1
ATOM 723 N N . SER A 1 97 ? 6.055 0.983 -13.163 1.00 96.75 97 SER A N 1
ATOM 724 C CA . SER A 1 97 ? 6.422 0.667 -11.781 1.00 96.75 97 SER A CA 1
ATOM 725 C C . SER A 1 97 ? 5.356 -0.203 -11.107 1.00 96.75 97 SER A C 1
ATOM 727 O O . SER A 1 97 ? 5.684 -1.198 -10.462 1.00 96.75 97 SER A O 1
ATOM 729 N N . ALA A 1 98 ? 4.076 0.116 -11.310 1.00 97.31 98 ALA A N 1
ATOM 730 C CA . ALA A 1 98 ? 2.960 -0.666 -10.791 1.00 97.31 98 ALA A CA 1
ATOM 731 C C . ALA A 1 98 ? 2.885 -2.075 -11.396 1.00 97.31 98 ALA A C 1
ATOM 733 O O . ALA A 1 98 ? 2.732 -3.039 -10.651 1.00 97.31 98 ALA A O 1
ATOM 734 N N . GLU A 1 99 ? 3.053 -2.215 -12.713 1.00 97.19 99 GLU A N 1
ATOM 735 C CA . GLU A 1 99 ? 3.091 -3.512 -13.402 1.00 97.19 99 GLU A CA 1
ATOM 736 C C . GLU A 1 99 ? 4.213 -4.409 -12.876 1.00 97.19 99 GLU A C 1
ATOM 738 O O . GLU A 1 99 ? 4.008 -5.609 -12.691 1.00 97.19 99 GLU A O 1
ATOM 743 N N . LYS A 1 100 ? 5.389 -3.838 -12.589 1.00 96.75 100 LYS A N 1
ATOM 744 C CA . LYS A 1 100 ? 6.484 -4.579 -11.955 1.00 96.75 100 LYS A CA 1
ATOM 745 C C . LYS A 1 100 ? 6.149 -4.957 -10.516 1.00 96.75 100 LYS A C 1
ATOM 747 O O . LYS A 1 100 ? 6.363 -6.103 -10.134 1.00 96.75 100 LYS A O 1
ATOM 752 N N . LEU A 1 101 ? 5.633 -4.013 -9.727 1.00 97.69 101 LEU A N 1
ATOM 753 C CA . LEU A 1 101 ? 5.325 -4.224 -8.313 1.00 97.69 101 LEU A CA 1
ATOM 754 C C . LEU A 1 101 ? 4.326 -5.368 -8.115 1.00 97.69 101 LEU A C 1
ATOM 756 O O . LEU A 1 101 ? 4.547 -6.218 -7.259 1.00 97.69 101 LEU A O 1
ATOM 760 N N . VAL A 1 102 ? 3.260 -5.441 -8.919 1.00 97.88 102 VAL A N 1
ATOM 761 C CA . VAL A 1 102 ? 2.227 -6.485 -8.758 1.00 97.88 102 VAL A CA 1
ATOM 762 C C . VAL A 1 102 ? 2.718 -7.898 -9.087 1.00 97.88 102 VAL A C 1
ATOM 764 O O . VAL A 1 102 ? 2.065 -8.874 -8.727 1.00 97.88 102 VAL A O 1
ATOM 767 N N . GLN A 1 103 ? 3.871 -8.023 -9.744 1.00 96.25 103 GLN A N 1
ATOM 768 C CA . GLN A 1 103 ? 4.518 -9.305 -10.033 1.00 96.25 103 GLN A CA 1
ATOM 769 C C . GLN A 1 103 ? 5.514 -9.725 -8.938 1.00 96.25 103 GLN A C 1
ATOM 771 O O . GLN A 1 103 ? 6.031 -10.842 -8.973 1.00 96.25 103 GLN A O 1
ATOM 776 N N . MET A 1 104 ? 5.800 -8.855 -7.965 1.00 97.12 104 MET A N 1
ATOM 777 C CA . MET A 1 104 ? 6.770 -9.129 -6.906 1.00 97.12 104 MET A CA 1
ATOM 778 C C . MET A 1 104 ? 6.194 -10.051 -5.815 1.00 97.12 104 MET A C 1
ATOM 780 O O . MET A 1 104 ? 5.025 -9.921 -5.435 1.00 97.12 104 MET A O 1
ATOM 784 N N . PRO A 1 105 ? 6.997 -10.975 -5.253 1.00 97.25 105 PRO A N 1
ATOM 785 C CA . PRO A 1 105 ? 6.555 -11.837 -4.157 1.00 97.25 105 PRO A CA 1
ATOM 786 C C . PRO A 1 105 ? 6.190 -11.045 -2.891 1.00 97.25 105 PRO A C 1
ATOM 788 O O . PRO A 1 105 ? 5.263 -11.430 -2.179 1.00 97.25 105 PRO A O 1
ATOM 791 N N . GLU A 1 106 ? 6.849 -9.914 -2.641 1.00 97.25 106 GLU A N 1
ATOM 792 C CA . GLU A 1 106 ? 6.569 -9.020 -1.516 1.00 97.25 106 GLU A CA 1
ATOM 793 C C . GLU A 1 106 ? 5.158 -8.421 -1.608 1.00 97.25 106 GLU A C 1
ATOM 795 O O . GLU A 1 106 ? 4.447 -8.347 -0.607 1.00 97.25 106 GLU A O 1
ATOM 800 N N . TYR A 1 107 ? 4.696 -8.072 -2.816 1.00 97.06 107 TYR A N 1
ATOM 801 C CA . TYR A 1 107 ? 3.317 -7.626 -3.022 1.00 97.06 107 TYR A CA 1
ATOM 802 C C . TYR A 1 107 ? 2.316 -8.729 -2.655 1.00 97.06 107 TYR A C 1
ATOM 804 O O . TYR A 1 107 ? 1.364 -8.482 -1.914 1.00 97.06 107 TYR A O 1
ATOM 812 N N . ASN A 1 108 ? 2.562 -9.969 -3.095 1.00 95.44 108 ASN A N 1
ATOM 813 C CA . ASN A 1 108 ? 1.714 -11.112 -2.746 1.00 95.44 108 ASN A CA 1
ATOM 814 C C . ASN A 1 108 ? 1.670 -11.358 -1.232 1.00 95.44 108 ASN A C 1
ATOM 816 O O . ASN A 1 108 ? 0.608 -11.677 -0.692 1.00 95.44 108 ASN A O 1
ATOM 820 N N . GLN A 1 109 ? 2.794 -11.176 -0.534 1.00 96.44 109 GLN A N 1
ATOM 821 C CA . GLN A 1 109 ? 2.848 -11.260 0.924 1.00 96.44 109 GLN A CA 1
ATOM 822 C C . GLN A 1 109 ? 1.947 -10.208 1.585 1.00 96.44 109 GLN A C 1
ATOM 824 O O . GLN A 1 109 ? 1.200 -10.536 2.511 1.00 96.44 109 GLN A O 1
ATOM 829 N N . GLU A 1 110 ? 1.947 -8.971 1.084 1.00 96.44 110 GLU A N 1
ATOM 830 C CA . GLU A 1 110 ? 1.046 -7.938 1.598 1.00 96.44 110 GLU A CA 1
ATOM 831 C C . GLU A 1 110 ? -0.424 -8.238 1.299 1.00 96.44 110 GLU A C 1
ATOM 833 O O . GLU A 1 110 ? -1.276 -8.015 2.159 1.00 96.44 110 GLU A O 1
ATOM 838 N N . MET A 1 111 ? -0.746 -8.848 0.154 1.00 96.38 111 MET A N 1
ATOM 839 C CA . MET A 1 111 ? -2.118 -9.297 -0.121 1.00 96.38 111 MET A CA 1
ATOM 840 C C . MET A 1 111 ? -2.584 -10.335 0.907 1.00 96.38 111 MET A C 1
ATOM 842 O O . MET A 1 111 ? -3.708 -10.252 1.405 1.00 96.38 111 MET A O 1
ATOM 846 N N . GLN A 1 112 ? -1.712 -11.269 1.306 1.00 94.75 112 GLN A N 1
ATOM 847 C CA . GLN A 1 112 ? -2.012 -12.214 2.390 1.00 94.75 112 GLN A CA 1
ATOM 848 C C . GLN A 1 112 ? -2.241 -11.508 3.732 1.00 94.75 112 GLN A C 1
ATOM 850 O O . GLN A 1 112 ? -3.106 -11.919 4.506 1.00 94.75 112 GLN A O 1
ATOM 855 N N . ASN A 1 113 ? -1.516 -10.423 4.015 1.00 94.25 113 ASN A N 1
ATOM 856 C CA . ASN A 1 113 ? -1.759 -9.624 5.215 1.00 94.25 113 ASN A CA 1
ATOM 857 C C . ASN A 1 113 ? -3.104 -8.886 5.157 1.00 94.25 113 ASN A C 1
ATOM 859 O O . ASN A 1 113 ? -3.806 -8.848 6.167 1.00 94.25 113 ASN A O 1
ATOM 863 N N . ILE A 1 114 ? -3.510 -8.373 3.991 1.00 95.31 114 ILE A N 1
ATOM 864 C CA . ILE A 1 114 ? -4.835 -7.760 3.801 1.00 95.31 114 ILE A CA 1
ATOM 865 C C . ILE A 1 114 ? -5.947 -8.771 4.105 1.00 95.31 114 ILE A C 1
ATOM 867 O O . ILE A 1 114 ? -6.925 -8.422 4.763 1.00 95.31 114 ILE A O 1
ATOM 871 N N . TYR A 1 115 ? -5.793 -10.042 3.717 1.00 93.69 115 TYR A N 1
ATOM 872 C CA . TYR A 1 115 ? -6.784 -11.075 4.042 1.00 93.69 115 TYR A CA 1
ATOM 873 C C . TYR A 1 115 ? -6.996 -11.271 5.550 1.00 93.69 115 TYR A C 1
ATOM 875 O O . TYR A 1 115 ? -8.120 -11.567 5.960 1.00 93.69 115 TYR A O 1
ATOM 883 N N . LYS A 1 116 ? -5.972 -11.040 6.383 1.00 92.25 116 LYS A N 1
ATOM 884 C CA . LYS A 1 116 ? -6.084 -11.131 7.851 1.00 92.25 116 LYS A CA 1
ATOM 885 C C . LYS A 1 116 ? -7.019 -10.070 8.438 1.00 92.25 116 LYS A C 1
ATOM 887 O O . LYS A 1 116 ? -7.594 -10.294 9.500 1.00 92.25 116 LYS A O 1
ATOM 892 N N . LEU A 1 117 ? -7.233 -8.947 7.742 1.00 93.00 117 LEU A N 1
ATOM 893 C CA . LEU A 1 117 ? -8.168 -7.903 8.180 1.00 93.00 117 LEU A CA 1
ATOM 894 C C . LEU A 1 117 ? -9.622 -8.390 8.214 1.00 93.00 117 LEU A C 1
ATOM 896 O O . LEU A 1 117 ? -10.433 -7.819 8.934 1.00 93.00 117 LEU A O 1
ATOM 900 N N . LYS A 1 118 ? -9.964 -9.462 7.484 1.00 92.69 118 LYS A N 1
ATOM 901 C CA . LYS A 1 118 ? -11.328 -10.017 7.472 1.00 92.69 118 LYS A CA 1
ATOM 902 C C . LYS A 1 118 ? -11.765 -10.587 8.820 1.00 92.69 118 LYS A C 1
ATOM 904 O O . LYS A 1 118 ? -12.960 -10.650 9.085 1.00 92.69 118 LYS A O 1
ATOM 909 N N . SER A 1 119 ? -10.818 -11.033 9.640 1.00 91.81 119 SER A N 1
ATOM 910 C CA . SER A 1 119 ? -11.077 -11.717 10.910 1.00 91.81 119 SER A CA 1
ATOM 911 C C . SER A 1 119 ? -10.563 -10.936 12.119 1.00 91.81 119 SER A C 1
ATOM 913 O O . SER A 1 119 ? -10.360 -11.524 13.179 1.00 91.81 119 SER A O 1
ATOM 915 N N . ILE A 1 120 ? -10.285 -9.639 11.964 1.00 93.19 120 ILE A N 1
ATOM 916 C CA . ILE A 1 120 ? -9.682 -8.840 13.030 1.00 93.19 120 ILE A CA 1
ATOM 917 C C . ILE A 1 120 ? -10.722 -8.383 14.056 1.00 93.19 120 ILE A C 1
ATOM 919 O O . ILE A 1 120 ? -11.850 -8.033 13.701 1.00 93.19 120 ILE A O 1
ATOM 923 N N . ASP A 1 121 ? -10.347 -8.381 15.337 1.00 94.69 121 ASP A N 1
ATOM 924 C CA . ASP A 1 121 ? -11.253 -7.965 16.405 1.00 94.69 121 ASP A CA 1
ATOM 925 C C . ASP A 1 121 ? -11.369 -6.437 16.475 1.00 94.69 121 ASP A C 1
ATOM 927 O O . ASP A 1 121 ? -10.529 -5.731 17.031 1.00 94.69 121 ASP A O 1
ATOM 931 N N . MET A 1 122 ? -12.469 -5.922 15.935 1.00 94.56 122 MET A N 1
ATOM 932 C CA . MET A 1 122 ? -12.781 -4.494 15.933 1.00 94.56 122 MET A CA 1
ATOM 933 C C . MET A 1 122 ? -13.076 -3.926 17.328 1.00 94.56 122 MET A C 1
ATOM 935 O O . MET A 1 122 ? -13.038 -2.707 17.499 1.00 94.56 122 MET A O 1
ATOM 939 N N . LYS A 1 123 ? -13.343 -4.768 18.340 1.00 95.44 123 LYS A N 1
ATOM 940 C CA . LYS A 1 123 ? -13.573 -4.311 19.723 1.00 95.44 123 LYS A CA 1
ATOM 941 C C . LYS A 1 123 ? -12.316 -3.731 20.366 1.00 95.44 123 LYS A C 1
ATOM 943 O O . LYS A 1 123 ? -12.429 -3.017 21.359 1.00 95.44 123 LYS A O 1
ATOM 948 N N . MET A 1 124 ? -11.146 -3.999 19.786 1.00 94.81 124 MET A N 1
ATOM 949 C CA . MET A 1 124 ? -9.874 -3.423 20.218 1.00 94.81 124 MET A CA 1
ATOM 950 C C . MET A 1 124 ? -9.795 -1.908 19.965 1.00 94.81 124 MET A C 1
ATOM 952 O O . MET A 1 124 ? -9.020 -1.240 20.634 1.00 94.81 124 MET A O 1
ATOM 956 N N . LEU A 1 125 ? -10.619 -1.352 19.061 1.00 96.12 125 LEU A N 1
ATOM 957 C CA . LEU A 1 125 ? -10.679 0.090 18.789 1.00 96.12 125 LEU A CA 1
ATOM 958 C C . LEU A 1 125 ? -11.531 0.802 19.853 1.00 96.12 125 LEU A C 1
ATOM 960 O O . LEU A 1 125 ? -12.758 0.949 19.723 1.00 96.12 125 LEU A O 1
ATOM 964 N N . THR A 1 126 ? -10.880 1.222 20.932 1.00 96.38 126 THR A N 1
ATOM 965 C CA . THR A 1 126 ? -11.545 1.692 22.156 1.00 96.38 126 THR A CA 1
ATOM 966 C C . THR A 1 126 ? -11.985 3.150 22.075 1.00 96.38 126 THR A C 1
ATOM 968 O O . THR A 1 126 ? -13.060 3.485 22.582 1.00 96.38 126 THR A O 1
ATOM 971 N N . SER A 1 127 ? -11.218 4.002 21.389 1.00 97.31 127 SER A N 1
ATOM 972 C CA . SER A 1 127 ? -11.489 5.439 21.281 1.00 97.31 127 SER A CA 1
ATOM 973 C C . SER A 1 127 ? -12.040 5.841 19.909 1.00 97.31 127 SER A C 1
ATOM 975 O O . SER A 1 127 ? -11.884 5.138 18.909 1.00 97.31 127 SER A O 1
ATOM 977 N N . GLU A 1 128 ? -12.721 6.987 19.847 1.00 96.88 128 GLU A N 1
ATOM 978 C CA . GLU A 1 128 ? -13.202 7.552 18.580 1.00 96.88 128 GLU A CA 1
ATOM 979 C C . GLU A 1 128 ? -12.040 7.948 17.659 1.00 96.88 128 GLU A C 1
ATOM 981 O O . GLU A 1 128 ? -12.056 7.614 16.476 1.00 96.88 128 GLU A O 1
ATOM 986 N N . GLU A 1 129 ? -11.004 8.583 18.209 1.00 96.56 129 GLU A N 1
ATOM 987 C CA . GLU A 1 129 ? -9.797 8.976 17.475 1.00 96.56 129 GLU A CA 1
ATOM 988 C C . GLU A 1 129 ? -9.110 7.771 16.818 1.00 96.56 129 GLU A C 1
ATOM 990 O O . GLU A 1 129 ? -8.731 7.816 15.646 1.00 96.56 129 GLU A O 1
ATOM 995 N N . GLU A 1 130 ? -9.016 6.661 17.546 1.00 95.75 130 GLU A N 1
ATOM 996 C CA . GLU A 1 130 ? -8.434 5.417 17.054 1.00 95.75 130 GLU A CA 1
ATOM 997 C C . GLU A 1 130 ? -9.264 4.805 15.920 1.00 95.75 130 GLU A C 1
ATOM 999 O O . GLU A 1 130 ? -8.707 4.357 14.916 1.00 95.75 130 GLU A O 1
ATOM 1004 N N . ARG A 1 131 ? -10.599 4.850 16.021 1.00 97.31 131 ARG A N 1
ATOM 1005 C CA . ARG A 1 131 ? -11.492 4.412 14.936 1.00 97.31 131 ARG A CA 1
ATOM 1006 C C . ARG A 1 131 ? -11.320 5.277 13.695 1.00 97.31 131 ARG A C 1
ATOM 1008 O O . ARG A 1 131 ? -11.222 4.732 12.599 1.00 97.31 131 ARG A O 1
ATOM 1015 N N . VAL A 1 132 ? -11.254 6.600 13.846 1.00 97.38 132 VAL A N 1
ATOM 1016 C CA . VAL A 1 132 ? -11.038 7.526 12.722 1.00 97.38 132 VAL A CA 1
ATOM 1017 C C . VAL A 1 132 ? -9.697 7.245 12.041 1.00 97.38 132 VAL A C 1
ATOM 1019 O O . VAL A 1 132 ? -9.657 7.117 10.816 1.00 97.38 132 VAL A O 1
ATOM 1022 N N . CYS A 1 133 ? -8.622 7.072 12.815 1.00 96.19 133 CYS A N 1
ATOM 1023 C CA . CYS A 1 133 ? -7.305 6.704 12.288 1.00 96.19 133 CYS A CA 1
ATOM 1024 C C . CYS A 1 133 ? -7.340 5.362 11.546 1.00 96.19 133 CYS A C 1
ATOM 1026 O O . CYS A 1 133 ? -6.860 5.267 10.414 1.00 96.19 133 CYS A O 1
ATOM 1028 N N . PHE A 1 134 ? -7.954 4.339 12.148 1.00 97.44 134 PHE A N 1
ATOM 1029 C CA . PHE A 1 134 ? -8.131 3.029 11.525 1.00 97.44 134 PHE A CA 1
ATOM 1030 C C . PHE A 1 134 ? -8.863 3.138 10.184 1.00 97.44 134 PHE A C 1
ATOM 1032 O O . PHE A 1 134 ? -8.363 2.640 9.177 1.00 97.44 134 PHE A O 1
ATOM 1039 N N . PHE A 1 135 ? -10.017 3.811 10.143 1.00 97.50 135 PHE A N 1
ATOM 1040 C CA . PHE A 1 135 ? -10.808 3.931 8.920 1.00 97.50 135 PHE A CA 1
ATOM 1041 C C . PHE A 1 135 ? -10.088 4.740 7.843 1.00 97.50 135 PHE A C 1
ATOM 1043 O O . PHE A 1 135 ? -10.115 4.342 6.681 1.00 97.50 135 PHE A O 1
ATOM 1050 N N . GLY A 1 136 ? -9.403 5.828 8.206 1.00 97.94 136 GLY A N 1
ATOM 1051 C CA . GLY A 1 136 ? -8.600 6.603 7.259 1.00 97.94 136 GLY A CA 1
ATOM 1052 C C . GLY A 1 136 ? -7.501 5.757 6.614 1.00 97.94 136 GLY A C 1
ATOM 1053 O O . GLY A 1 136 ? -7.379 5.714 5.388 1.00 97.94 136 GLY A O 1
ATOM 1054 N N . ASN A 1 137 ? -6.754 5.009 7.430 1.00 97.81 137 ASN A N 1
ATOM 1055 C CA . ASN A 1 137 ? -5.712 4.111 6.936 1.00 97.81 137 ASN A CA 1
ATOM 1056 C C . ASN A 1 137 ? -6.298 2.965 6.098 1.00 97.81 137 ASN A C 1
ATOM 1058 O O . ASN A 1 137 ? -5.730 2.610 5.066 1.00 97.81 137 ASN A O 1
ATOM 1062 N N . LEU A 1 138 ? -7.449 2.418 6.496 1.00 97.62 138 LEU A N 1
ATOM 1063 C CA . LEU A 1 138 ? -8.106 1.331 5.776 1.00 97.62 138 LEU A CA 1
ATOM 1064 C C . LEU A 1 138 ? -8.606 1.789 4.405 1.00 97.62 138 LEU A C 1
ATOM 1066 O O . LEU A 1 138 ? -8.419 1.077 3.424 1.00 97.62 138 LEU A O 1
ATOM 1070 N N . VAL A 1 139 ? -9.202 2.980 4.311 1.00 98.06 139 VAL A N 1
ATOM 1071 C CA . VAL A 1 139 ? -9.652 3.552 3.033 1.00 98.06 139 VAL A CA 1
ATOM 1072 C C . VAL A 1 139 ? -8.466 3.759 2.094 1.00 98.06 139 VAL A C 1
ATOM 1074 O O . VAL A 1 139 ? -8.524 3.323 0.945 1.00 98.06 139 VAL A O 1
ATOM 1077 N N . ASN A 1 140 ? -7.367 4.339 2.583 1.00 97.94 140 ASN A N 1
ATOM 1078 C CA . ASN A 1 140 ? -6.149 4.517 1.787 1.00 97.94 140 ASN A CA 1
ATOM 1079 C C . ASN A 1 140 ? -5.594 3.173 1.294 1.00 97.94 140 ASN A C 1
ATOM 1081 O O . ASN A 1 140 ? -5.288 3.024 0.111 1.00 97.94 140 ASN A O 1
ATOM 1085 N N . LEU A 1 141 ? -5.531 2.175 2.181 1.00 98.06 141 LEU A N 1
ATOM 1086 C CA . LEU A 1 141 ? -5.111 0.819 1.839 1.00 98.06 141 LEU A CA 1
ATOM 1087 C C . LEU A 1 141 ? -6.009 0.199 0.762 1.00 98.06 141 LEU A C 1
ATOM 1089 O O . LEU A 1 141 ? -5.506 -0.359 -0.211 1.00 98.06 141 LEU A O 1
ATOM 1093 N N . MET A 1 142 ? -7.330 0.330 0.897 1.00 97.12 142 MET A N 1
ATOM 1094 C CA . MET A 1 142 ? -8.282 -0.222 -0.065 1.00 97.12 142 MET A CA 1
ATOM 1095 C C . MET A 1 142 ? -8.198 0.449 -1.438 1.00 97.12 142 MET A C 1
ATOM 1097 O O . MET A 1 142 ? -8.325 -0.241 -2.449 1.00 97.12 142 MET A O 1
ATOM 1101 N N . ILE A 1 143 ? -7.950 1.761 -1.492 1.00 97.69 143 ILE A N 1
ATOM 1102 C CA . ILE A 1 143 ? -7.744 2.493 -2.750 1.00 97.69 143 ILE A CA 1
ATOM 1103 C C . ILE A 1 143 ? -6.499 1.963 -3.468 1.00 97.69 143 ILE A C 1
ATOM 1105 O O . ILE A 1 143 ? -6.582 1.576 -4.635 1.00 97.69 143 ILE A O 1
ATOM 1109 N N . VAL A 1 144 ? -5.364 1.879 -2.765 1.00 97.06 144 VAL A N 1
ATOM 1110 C CA . VAL A 1 144 ? -4.112 1.342 -3.325 1.00 97.06 144 VAL A CA 1
ATOM 1111 C C . VAL A 1 144 ? -4.312 -0.098 -3.802 1.00 97.06 144 VAL A C 1
ATOM 1113 O O . VAL A 1 144 ? -3.994 -0.424 -4.946 1.00 97.06 144 VAL A O 1
ATOM 1116 N N . HIS A 1 145 ? -4.912 -0.944 -2.961 1.00 96.56 145 HIS A N 1
ATOM 1117 C CA . HIS A 1 145 ? -5.227 -2.331 -3.291 1.00 96.56 145 HIS A CA 1
ATOM 1118 C C . HIS A 1 145 ? -6.087 -2.444 -4.555 1.00 96.56 145 HIS A C 1
ATOM 1120 O O . HIS A 1 145 ? -5.782 -3.252 -5.429 1.00 96.56 145 HIS A O 1
ATOM 1126 N N . CYS A 1 146 ? -7.139 -1.630 -4.675 1.00 97.19 146 CYS A N 1
ATOM 1127 C CA . CYS A 1 146 ? -8.038 -1.641 -5.825 1.00 97.19 146 CYS A CA 1
ATOM 1128 C C . CYS A 1 146 ? -7.302 -1.303 -7.128 1.00 97.19 146 CYS A C 1
ATOM 1130 O O . CYS A 1 146 ? -7.452 -2.016 -8.121 1.00 97.19 146 CYS A O 1
ATOM 1132 N N . HIS A 1 147 ? -6.484 -0.246 -7.129 1.00 97.38 147 HIS A N 1
ATOM 1133 C CA . HIS A 1 147 ? -5.737 0.157 -8.320 1.00 97.38 147 HIS A CA 1
ATOM 1134 C C . HIS A 1 147 ? -4.707 -0.893 -8.742 1.00 97.38 147 HIS A C 1
ATOM 1136 O O . HIS A 1 147 ? -4.658 -1.259 -9.916 1.00 97.38 147 HIS A O 1
ATOM 1142 N N . LEU A 1 148 ? -3.931 -1.424 -7.794 1.00 97.38 148 LEU A N 1
ATOM 1143 C CA . LEU A 1 148 ? -2.932 -2.455 -8.081 1.00 97.38 148 LEU A CA 1
ATOM 1144 C C . LEU A 1 148 ? -3.581 -3.773 -8.528 1.00 97.38 148 LEU A C 1
ATOM 1146 O O . LEU A 1 148 ? -3.129 -4.377 -9.497 1.00 97.38 148 LEU A O 1
ATOM 1150 N N . SER A 1 149 ? -4.695 -4.175 -7.910 1.00 96.38 149 SER A N 1
ATOM 1151 C CA . SER A 1 149 ? -5.442 -5.377 -8.317 1.00 96.38 149 SER A CA 1
ATOM 1152 C C . SER A 1 149 ? -5.987 -5.261 -9.739 1.00 96.38 149 SER A C 1
ATOM 1154 O O . SER A 1 149 ? -5.957 -6.226 -10.503 1.00 96.38 149 SER A O 1
ATOM 1156 N N . HIS A 1 150 ? -6.472 -4.076 -10.121 1.00 97.19 150 HIS A N 1
ATOM 1157 C CA . HIS A 1 150 ? -6.946 -3.828 -11.479 1.00 97.19 150 HIS A CA 1
ATOM 1158 C C . HIS A 1 150 ? -5.810 -3.936 -12.506 1.00 97.19 150 HIS A C 1
ATOM 1160 O O . HIS A 1 150 ? -6.008 -4.511 -13.573 1.00 97.19 150 HIS A O 1
ATOM 1166 N N . ILE A 1 151 ? -4.613 -3.440 -12.179 1.00 97.62 151 ILE A N 1
ATOM 1167 C CA . ILE A 1 151 ? -3.425 -3.593 -13.031 1.00 97.62 151 ILE A CA 1
ATOM 1168 C C . ILE A 1 151 ? -3.045 -5.070 -13.154 1.00 97.62 151 ILE A C 1
ATOM 1170 O O . ILE A 1 151 ? -2.898 -5.557 -14.270 1.00 97.62 151 ILE A O 1
ATOM 1174 N N . LEU A 1 152 ? -2.973 -5.803 -12.036 1.00 96.44 152 LEU A N 1
ATOM 1175 C CA . LEU A 1 152 ? -2.671 -7.237 -12.038 1.00 96.44 152 LEU A CA 1
ATOM 1176 C C . LEU A 1 152 ? -3.646 -8.028 -12.919 1.00 96.44 152 LEU A C 1
ATOM 1178 O O . LEU A 1 152 ? -3.221 -8.860 -13.712 1.00 96.44 152 LEU A O 1
ATOM 1182 N N . THR A 1 153 ? -4.942 -7.724 -12.822 1.00 96.81 153 THR A N 1
ATOM 1183 C CA . THR A 1 153 ? -5.988 -8.379 -13.625 1.00 96.81 153 THR A CA 1
ATOM 1184 C C . THR A 1 153 ? -5.801 -8.139 -15.125 1.00 96.81 153 THR A C 1
ATOM 1186 O O . THR A 1 153 ? -6.164 -8.990 -15.923 1.00 96.81 153 THR A O 1
ATOM 1189 N N . ARG A 1 154 ? -5.236 -6.995 -15.534 1.00 95.75 154 ARG A N 1
ATOM 1190 C CA . ARG A 1 154 ? -4.981 -6.675 -16.950 1.00 95.75 154 ARG A CA 1
ATOM 1191 C C . ARG A 1 154 ? -3.717 -7.325 -17.516 1.00 95.75 154 ARG A C 1
ATOM 1193 O O . ARG A 1 154 ? -3.550 -7.315 -18.732 1.00 95.75 154 ARG A O 1
ATOM 1200 N N . LEU A 1 155 ? -2.823 -7.812 -16.656 1.00 92.88 155 LEU A N 1
ATOM 1201 C CA . LEU A 1 155 ? -1.595 -8.507 -17.055 1.00 92.88 155 LEU A CA 1
ATOM 1202 C C . LEU A 1 155 ? -1.802 -10.018 -17.251 1.00 92.88 155 LEU A C 1
ATOM 1204 O O . LEU A 1 155 ? -0.918 -10.672 -17.803 1.00 92.88 155 LEU A O 1
ATOM 1208 N N . GLN A 1 156 ? -2.926 -10.558 -16.769 1.00 88.62 156 GLN A N 1
ATOM 1209 C CA . GLN A 1 156 ? -3.333 -11.961 -16.903 1.00 88.62 156 GLN A CA 1
ATOM 1210 C C . GLN A 1 156 ? -4.197 -12.163 -18.149 1.00 88.62 156 GLN A C 1
ATOM 1212 O O . GLN A 1 156 ? -4.027 -13.222 -18.792 1.00 88.62 156 GLN A O 1
#